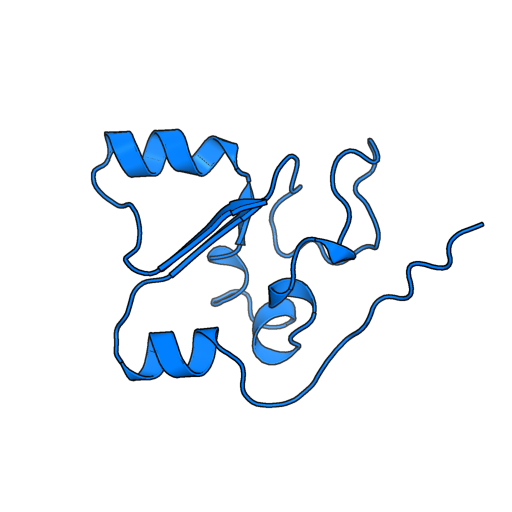Protein AF-A0A9N8VKI7-F1 (afdb_monomer_lite)

InterPro domains:
  IPR007312 Phosphoesterase [PF04185] (10-91)
  IPR007312 Phosphoesterase [PTHR31956] (11-91)

Structure (mmCIF, N/CA/C/O backbone):
data_AF-A0A9N8VKI7-F1
#
_entry.id   AF-A0A9N8VKI7-F1
#
loop_
_atom_site.group_PDB
_atom_site.id
_atom_site.type_symbol
_atom_site.label_atom_id
_atom_site.label_alt_id
_atom_site.label_comp_id
_atom_site.label_asym_id
_atom_site.label_entity_id
_atom_site.label_seq_id
_atom_site.pdbx_PDB_ins_code
_atom_site.Cartn_x
_atom_site.Cartn_y
_atom_site.Cartn_z
_atom_site.occupancy
_atom_site.B_iso_or_equiv
_atom_site.auth_seq_id
_atom_site.auth_comp_id
_atom_site.auth_asym_id
_atom_site.auth_atom_id
_atom_site.pdbx_PDB_model_num
ATOM 1 N N . MET A 1 1 ? 27.461 -5.090 -3.735 1.00 39.50 1 MET A N 1
ATOM 2 C CA . MET A 1 1 ? 26.377 -4.312 -4.379 1.00 39.50 1 MET A CA 1
ATOM 3 C C . MET A 1 1 ? 25.187 -5.247 -4.569 1.00 39.50 1 MET A C 1
ATOM 5 O O . MET A 1 1 ? 25.248 -6.108 -5.436 1.00 39.50 1 MET A O 1
ATOM 9 N N . ILE A 1 2 ? 24.165 -5.184 -3.711 1.00 46.56 2 ILE A N 1
ATOM 10 C CA . ILE A 1 2 ? 22.985 -6.055 -3.849 1.00 46.56 2 ILE A CA 1
ATOM 11 C C . ILE A 1 2 ? 22.167 -5.522 -5.029 1.00 46.56 2 ILE A C 1
ATOM 13 O O . ILE A 1 2 ? 21.642 -4.412 -4.966 1.00 46.56 2 ILE A O 1
ATOM 17 N N . ARG A 1 3 ? 22.093 -6.286 -6.122 1.00 48.69 3 ARG A N 1
ATOM 18 C CA . ARG A 1 3 ? 21.215 -5.977 -7.254 1.00 48.69 3 ARG A CA 1
ATOM 19 C C . ARG A 1 3 ? 19.770 -6.206 -6.809 1.00 48.69 3 ARG A C 1
ATOM 21 O O . ARG A 1 3 ? 19.279 -7.324 -6.867 1.00 48.69 3 ARG A O 1
ATOM 28 N N . SER A 1 4 ? 19.096 -5.162 -6.334 1.00 57.69 4 SER A N 1
ATOM 29 C CA . SER A 1 4 ? 17.638 -5.177 -6.196 1.00 57.69 4 SER A CA 1
ATOM 30 C C . SER A 1 4 ? 17.042 -4.955 -7.585 1.00 57.69 4 SER A C 1
ATOM 32 O O . SER A 1 4 ? 16.764 -3.817 -7.965 1.00 57.69 4 SER A O 1
ATOM 34 N N . SER A 1 5 ? 16.922 -6.018 -8.382 1.00 63.16 5 SER A N 1
ATOM 35 C CA . SER A 1 5 ? 16.176 -5.950 -9.639 1.00 63.16 5 SER A CA 1
ATOM 36 C C . SER A 1 5 ? 14.703 -5.706 -9.323 1.00 63.16 5 SER A C 1
ATOM 38 O O . SER A 1 5 ? 14.141 -6.349 -8.436 1.00 63.16 5 SER A O 1
ATOM 40 N N . LYS A 1 6 ? 14.073 -4.766 -10.031 1.00 80.25 6 LYS A N 1
ATOM 41 C CA . LYS A 1 6 ? 12.614 -4.668 -10.040 1.00 80.25 6 LYS A CA 1
ATOM 42 C C . LYS A 1 6 ? 12.086 -5.978 -10.621 1.00 80.25 6 LYS A C 1
ATOM 44 O O . LYS A 1 6 ? 12.441 -6.323 -11.744 1.00 80.25 6 LYS A O 1
ATOM 49 N N . SER A 1 7 ? 11.305 -6.706 -9.835 1.00 88.75 7 SER A N 1
ATOM 50 C CA . SER A 1 7 ? 10.610 -7.902 -10.301 1.00 88.75 7 SER A CA 1
ATOM 51 C C . SER A 1 7 ? 9.163 -7.519 -10.534 1.00 88.75 7 SER A C 1
ATOM 53 O O . SER A 1 7 ? 8.467 -7.152 -9.587 1.00 88.75 7 SER A O 1
ATOM 55 N N . ASP A 1 8 ? 8.754 -7.538 -11.792 1.00 93.81 8 ASP A N 1
ATOM 56 C CA . ASP A 1 8 ? 7.388 -7.292 -12.232 1.00 93.81 8 ASP A CA 1
ATOM 57 C C . ASP A 1 8 ? 6.787 -8.637 -12.645 1.00 93.81 8 ASP A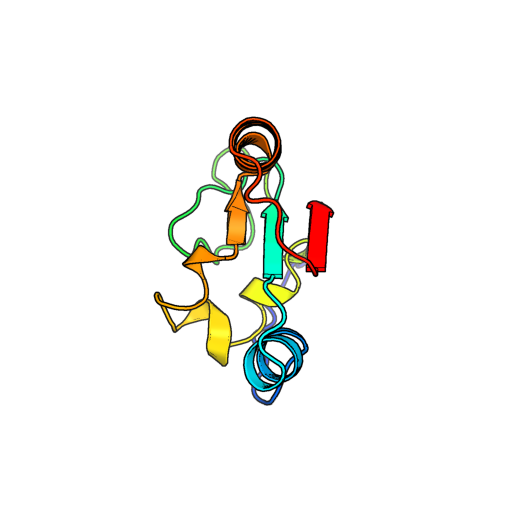 C 1
ATOM 59 O O . ASP A 1 8 ? 7.402 -9.390 -13.402 1.00 93.81 8 ASP A O 1
ATOM 63 N N . VAL A 1 9 ? 5.628 -8.965 -12.084 1.00 93.88 9 VAL A N 1
ATOM 64 C CA . VAL A 1 9 ? 4.986 -10.275 -12.204 1.00 93.88 9 VAL A CA 1
ATOM 65 C C . VAL A 1 9 ? 3.585 -10.094 -12.776 1.00 93.88 9 VAL A C 1
ATOM 67 O O . VAL A 1 9 ? 2.834 -9.208 -12.359 1.00 93.88 9 VAL A O 1
ATOM 70 N N . GLU A 1 10 ? 3.251 -10.949 -13.737 1.00 94.25 10 GLU A N 1
ATOM 71 C CA . GLU A 1 10 ? 1.928 -11.049 -14.351 1.00 94.25 10 GLU A CA 1
ATOM 72 C C . GLU A 1 10 ? 1.089 -12.146 -13.688 1.00 94.25 10 GLU A C 1
ATOM 74 O O . GLU A 1 10 ? 1.626 -13.106 -13.133 1.00 94.25 10 GLU A O 1
ATOM 79 N N . GLY A 1 11 ? -0.233 -12.037 -13.819 1.00 92.19 11 GLY A N 1
ATOM 80 C CA . GLY A 1 11 ? -1.188 -13.041 -13.351 1.00 92.19 11 GLY A CA 1
ATOM 81 C C . GLY A 1 11 ? -1.923 -12.662 -12.067 1.00 92.19 11 GLY A C 1
ATOM 82 O O . GLY A 1 11 ? -1.763 -11.563 -11.534 1.00 92.19 11 GLY A O 1
ATOM 83 N N . ALA A 1 12 ? -2.770 -13.589 -11.614 1.00 93.81 12 ALA A N 1
ATOM 84 C CA . ALA A 1 12 ? -3.588 -13.412 -10.423 1.00 93.81 12 ALA A CA 1
ATOM 85 C C . ALA A 1 12 ? -2.735 -13.359 -9.149 1.00 93.81 12 ALA A C 1
ATOM 87 O O . ALA A 1 12 ? -1.684 -13.994 -9.033 1.00 93.81 12 ALA A O 1
ATOM 88 N N . SER A 1 13 ? -3.232 -12.612 -8.178 1.00 95.19 13 SER A N 1
ATOM 89 C CA . SER A 1 13 ? -2.562 -12.270 -6.938 1.00 95.19 13 SER A CA 1
ATOM 90 C C . SER A 1 13 ? -3.511 -12.342 -5.746 1.00 95.19 13 SER A C 1
ATOM 92 O O . SER A 1 13 ? -4.725 -12.462 -5.898 1.00 95.19 13 SER A O 1
ATOM 94 N N . LEU A 1 14 ? -2.961 -12.250 -4.531 1.00 96.56 14 LEU A N 1
ATOM 95 C CA . LEU A 1 14 ? -3.774 -12.256 -3.316 1.00 96.56 14 LEU A CA 1
ATOM 96 C C . LEU A 1 14 ? -4.856 -11.151 -3.325 1.00 96.56 14 LEU A C 1
ATOM 98 O O . LEU A 1 14 ? -6.003 -11.491 -3.041 1.00 96.56 14 LEU A O 1
ATOM 102 N N . PRO A 1 15 ? -4.571 -9.885 -3.697 1.00 97.44 15 PRO A N 1
ATOM 103 C CA . PRO A 1 15 ? -5.608 -8.858 -3.812 1.00 97.44 15 PRO A CA 1
ATOM 104 C C . PRO A 1 15 ? -6.769 -9.198 -4.743 1.00 97.44 15 PRO A C 1
ATOM 106 O O . PRO A 1 15 ? -7.894 -8.829 -4.430 1.00 97.44 15 PRO A O 1
ATOM 109 N N . ASP A 1 16 ? -6.540 -9.947 -5.827 1.00 97.62 16 ASP A N 1
ATOM 110 C CA . ASP A 1 16 ? -7.631 -10.381 -6.712 1.00 97.62 16 ASP A CA 1
ATOM 111 C C . ASP A 1 16 ? -8.611 -11.299 -5.967 1.00 97.62 16 ASP A C 1
ATOM 113 O O . ASP A 1 16 ? -9.823 -11.126 -6.054 1.00 97.62 16 ASP A O 1
ATOM 117 N N . LEU A 1 17 ? -8.087 -12.233 -5.165 1.00 98.12 17 LEU A N 1
ATOM 118 C CA . LEU A 1 17 ? -8.902 -13.151 -4.364 1.00 98.12 17 LEU A CA 1
ATOM 119 C C . LEU A 1 17 ? -9.648 -12.429 -3.232 1.00 98.12 17 LEU A C 1
ATOM 121 O O . LEU A 1 17 ? -10.780 -12.788 -2.912 1.00 98.12 17 LEU A O 1
ATOM 125 N N . LEU A 1 18 ? -9.019 -11.422 -2.616 1.00 98.50 18 LEU A N 1
ATOM 126 C CA . LEU A 1 18 ? -9.646 -10.611 -1.569 1.00 98.50 18 LEU A CA 1
ATOM 127 C C . LEU A 1 18 ? -10.798 -9.779 -2.145 1.00 98.50 18 LEU A C 1
ATOM 129 O O . LEU A 1 18 ? -11.908 -9.817 -1.614 1.00 98.50 18 LEU A O 1
ATOM 133 N N . GLU A 1 19 ? -10.556 -9.096 -3.264 1.00 97.94 19 GLU A N 1
ATOM 134 C CA . GLU A 1 19 ? -11.550 -8.277 -3.964 1.00 97.94 19 GLU A CA 1
ATOM 135 C C . GLU A 1 19 ? -12.730 -9.123 -4.468 1.00 97.94 19 GLU A C 1
ATOM 137 O O . GLU A 1 19 ? -13.880 -8.728 -4.276 1.00 97.94 19 GLU A O 1
ATOM 142 N N . GLU A 1 20 ? -12.480 -10.323 -5.008 1.00 98.19 20 GLU A N 1
ATOM 143 C CA . GLU A 1 20 ? -13.534 -11.262 -5.433 1.00 98.19 20 GLU A CA 1
ATOM 144 C C . GLU A 1 20 ? -14.480 -11.645 -4.280 1.00 98.19 20 GLU A C 1
ATOM 146 O O . GLU A 1 20 ? -15.676 -11.856 -4.485 1.00 98.19 20 GLU A O 1
ATOM 151 N N . LYS A 1 21 ? -13.961 -11.730 -3.050 1.00 98.44 21 LYS A N 1
ATOM 152 C CA . LYS A 1 21 ? -14.746 -12.067 -1.850 1.00 98.44 21 LYS A CA 1
ATOM 153 C C . LYS A 1 21 ? -15.267 -10.847 -1.094 1.00 98.44 21 LYS A C 1
ATOM 155 O O . LYS A 1 21 ? -15.871 -11.016 -0.037 1.00 98.44 21 LYS A O 1
ATOM 160 N N . GLY A 1 22 ? -15.045 -9.637 -1.609 1.00 98.25 22 GLY A N 1
ATOM 161 C CA . GLY A 1 22 ? -15.412 -8.401 -0.921 1.00 98.25 22 GLY A CA 1
ATOM 162 C C . GLY A 1 22 ? -14.652 -8.186 0.392 1.00 98.25 22 GLY A C 1
ATOM 163 O O . GLY A 1 22 ? -15.153 -7.495 1.275 1.00 98.25 22 GLY A O 1
ATOM 164 N N . ILE A 1 23 ? -13.467 -8.786 0.541 1.00 98.75 23 ILE A N 1
ATOM 165 C CA . ILE A 1 23 ? -12.600 -8.603 1.706 1.00 98.75 23 ILE A CA 1
ATOM 166 C C . ILE A 1 23 ? -11.773 -7.338 1.479 1.00 98.75 23 ILE A C 1
ATOM 168 O O . ILE A 1 23 ? -10.950 -7.273 0.563 1.00 98.75 23 ILE A O 1
ATOM 172 N N . SER A 1 24 ? -11.983 -6.326 2.320 1.00 98.62 24 SER A N 1
ATOM 173 C CA . SER A 1 24 ? -11.204 -5.089 2.236 1.00 98.62 24 SER A CA 1
ATOM 174 C C . SER A 1 24 ? -9.736 -5.343 2.583 1.00 98.62 24 SER A C 1
ATOM 176 O O . SER A 1 24 ? -9.419 -6.120 3.489 1.00 98.62 24 SER A O 1
ATOM 178 N N . TRP A 1 25 ? -8.826 -4.676 1.872 1.00 98.75 25 TRP A N 1
ATOM 179 C CA . TRP A 1 25 ? -7.389 -4.844 2.063 1.00 98.75 25 TRP A CA 1
ATOM 180 C C . TRP A 1 25 ? -6.639 -3.515 1.971 1.00 98.75 25 TRP A C 1
ATOM 182 O O . TRP A 1 25 ? -7.063 -2.592 1.273 1.00 98.75 25 TRP A O 1
ATOM 192 N N . LYS A 1 26 ? -5.522 -3.411 2.694 1.00 98.69 26 LYS A N 1
ATOM 193 C CA . LYS A 1 26 ? -4.562 -2.307 2.554 1.00 98.69 26 LYS A CA 1
ATOM 194 C C . LYS A 1 26 ? -3.159 -2.783 2.927 1.00 98.69 26 LYS A C 1
ATOM 196 O O . LYS A 1 26 ? -2.989 -3.607 3.829 1.00 98.69 26 LYS A O 1
ATOM 201 N N . ALA A 1 27 ? -2.162 -2.255 2.229 1.00 98.56 27 ALA A N 1
ATOM 202 C CA . ALA A 1 27 ? -0.753 -2.415 2.549 1.00 98.56 27 ALA A CA 1
ATOM 203 C C . ALA A 1 27 ? -0.205 -1.103 3.118 1.00 98.56 27 ALA A C 1
ATOM 205 O O . ALA A 1 27 ? -0.239 -0.070 2.452 1.00 98.56 27 ALA A O 1
ATOM 206 N N . TYR A 1 28 ? 0.307 -1.154 4.340 1.00 98.69 28 TYR A N 1
ATOM 207 C CA . TYR A 1 28 ? 0.922 -0.0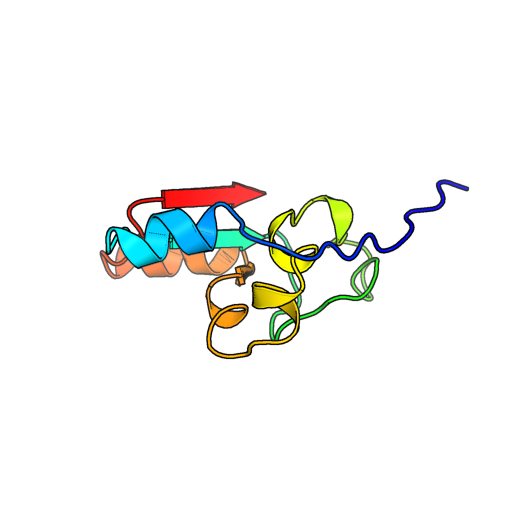41 5.050 1.00 98.69 28 TYR A CA 1
ATOM 208 C C . TYR A 1 28 ? 2.433 -0.199 4.965 1.00 98.69 28 TYR A C 1
ATOM 210 O O . TYR A 1 28 ? 2.978 -1.163 5.491 1.00 98.69 28 TYR A O 1
ATOM 218 N N . MET A 1 29 ? 3.084 0.726 4.268 1.00 98.56 29 MET A N 1
ATOM 219 C CA . MET A 1 29 ? 4.499 0.631 3.935 1.00 98.56 29 MET A CA 1
ATOM 220 C C . MET A 1 29 ? 5.268 1.806 4.553 1.00 98.56 29 MET A C 1
ATOM 222 O O . MET A 1 29 ? 4.985 2.975 4.253 1.00 98.56 29 MET A O 1
ATOM 226 N N . GLU A 1 30 ? 6.242 1.522 5.412 1.00 97.94 30 GLU A N 1
ATOM 227 C CA . GLU A 1 30 ? 7.087 2.526 6.056 1.00 97.94 30 GLU A CA 1
ATOM 228 C C . GLU A 1 30 ? 7.815 3.378 5.012 1.00 97.94 30 GLU A C 1
ATOM 230 O O . GLU A 1 30 ? 8.391 2.881 4.041 1.00 97.94 30 GLU A O 1
ATOM 235 N N . ASN A 1 31 ? 7.753 4.700 5.201 1.00 97.75 31 ASN A N 1
ATOM 236 C CA . ASN A 1 31 ? 8.370 5.702 4.324 1.00 97.75 31 ASN A CA 1
ATOM 237 C C . ASN A 1 31 ? 7.955 5.616 2.844 1.00 97.75 31 ASN A C 1
ATOM 239 O O . ASN A 1 31 ? 8.616 6.195 1.981 1.00 97.75 31 ASN A O 1
ATOM 243 N N . TYR A 1 32 ? 6.856 4.925 2.521 1.00 98.12 32 TYR A N 1
ATOM 244 C CA . TYR A 1 32 ? 6.382 4.841 1.146 1.00 98.12 32 TYR A CA 1
ATOM 245 C C . TYR A 1 32 ? 6.021 6.233 0.611 1.00 98.12 32 TYR A C 1
ATOM 247 O O . TYR A 1 32 ? 5.206 6.920 1.241 1.00 98.12 32 TYR A O 1
ATOM 255 N N . PRO A 1 33 ? 6.580 6.649 -0.546 1.00 96.88 33 PRO A N 1
ATOM 256 C CA . PRO A 1 33 ? 6.323 7.9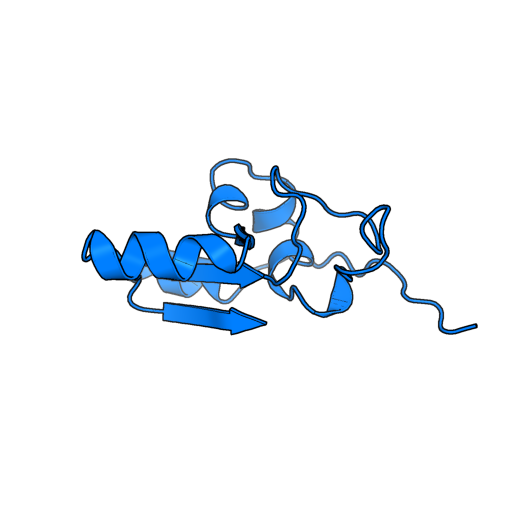75 -1.114 1.00 96.88 33 PRO A CA 1
ATOM 257 C C . PRO A 1 33 ? 4.882 8.192 -1.598 1.00 96.88 33 PRO A C 1
ATOM 259 O O . PRO A 1 33 ? 4.493 9.324 -1.870 1.00 96.88 33 PRO A O 1
ATOM 262 N N . GLY A 1 34 ? 4.087 7.124 -1.718 1.00 96.31 34 GLY A N 1
ATOM 263 C CA . GLY A 1 34 ? 2.724 7.190 -2.237 1.00 96.31 34 GLY A CA 1
ATOM 264 C C . GLY A 1 34 ? 2.655 7.181 -3.765 1.00 96.31 34 GLY A C 1
ATOM 265 O O . GLY A 1 34 ? 3.642 6.936 -4.455 1.00 96.31 34 GLY A O 1
ATOM 266 N N . ASN A 1 35 ? 1.449 7.423 -4.286 1.00 95.19 35 ASN A N 1
ATOM 267 C CA . ASN A 1 35 ? 1.164 7.615 -5.713 1.00 95.19 35 ASN A CA 1
ATOM 268 C C . ASN A 1 35 ? 1.749 6.535 -6.653 1.00 95.19 35 ASN A C 1
ATOM 270 O O . ASN A 1 35 ? 2.301 6.847 -7.706 1.00 95.19 35 ASN A O 1
ATOM 274 N N . GLY A 1 36 ? 1.666 5.262 -6.256 1.00 95.00 36 GLY A N 1
ATOM 275 C CA . GLY A 1 36 ? 2.133 4.144 -7.084 1.00 95.00 36 GLY A CA 1
ATOM 276 C C . GLY A 1 36 ? 3.656 4.059 -7.243 1.00 95.00 36 GLY A C 1
ATOM 277 O O . GLY A 1 36 ? 4.129 3.458 -8.206 1.00 95.00 36 GLY A O 1
ATOM 278 N N . PHE A 1 37 ? 4.436 4.656 -6.333 1.00 96.12 37 PHE A N 1
ATOM 279 C CA . PHE A 1 37 ? 5.896 4.652 -6.394 1.00 96.12 37 PHE A CA 1
ATOM 280 C C . PHE A 1 37 ? 6.473 3.238 -6.597 1.00 96.12 37 PHE A C 1
ATOM 282 O O . PHE A 1 37 ? 6.378 2.363 -5.734 1.00 96.12 37 PHE A O 1
ATOM 289 N N . SER A 1 38 ? 7.123 3.029 -7.744 1.00 94.56 3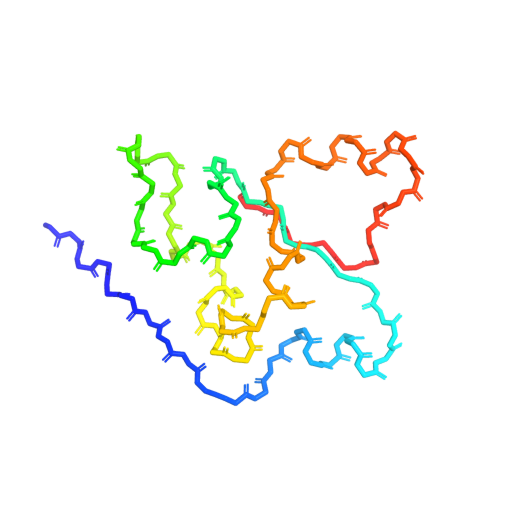8 SER A N 1
ATOM 290 C CA . SER A 1 38 ? 7.612 1.715 -8.184 1.00 94.56 38 SER A CA 1
ATOM 291 C C . SER A 1 38 ? 9.112 1.670 -8.489 1.00 94.56 38 SER A C 1
ATOM 293 O O . SER A 1 38 ? 9.599 0.712 -9.100 1.00 94.56 38 SER A O 1
ATOM 295 N N . ASP A 1 39 ? 9.861 2.703 -8.105 1.00 94.56 39 ASP A N 1
ATOM 296 C CA . ASP A 1 39 ? 11.322 2.680 -8.162 1.00 94.56 39 ASP A CA 1
ATOM 297 C C . ASP A 1 39 ? 11.919 1.851 -7.029 1.00 94.56 39 ASP A C 1
ATOM 299 O O . ASP A 1 39 ? 11.259 1.565 -6.035 1.00 94.56 39 ASP A O 1
ATOM 303 N N . SER A 1 40 ? 13.168 1.408 -7.193 1.00 94.62 40 SER A N 1
ATOM 304 C CA . SER A 1 40 ? 13.788 0.434 -6.286 1.00 94.62 40 SER A CA 1
ATOM 305 C C . SER A 1 40 ? 13.873 0.921 -4.836 1.00 94.62 40 SER A C 1
ATOM 307 O O . SER A 1 40 ? 13.757 0.102 -3.925 1.00 94.62 40 SER A O 1
ATOM 309 N N . HIS A 1 41 ? 14.055 2.224 -4.620 1.00 95.44 41 HIS A N 1
ATOM 310 C CA . HIS A 1 41 ? 14.027 2.861 -3.306 1.00 95.44 41 HIS A CA 1
ATOM 311 C C . HIS A 1 41 ? 13.631 4.336 -3.426 1.00 95.44 41 HIS A C 1
ATOM 313 O O . HIS A 1 41 ? 13.858 4.944 -4.471 1.00 95.44 41 HIS A O 1
ATOM 319 N N . SER A 1 42 ? 13.093 4.919 -2.355 1.00 96.19 42 SER A N 1
ATOM 320 C CA . SER A 1 42 ? 12.826 6.362 -2.247 1.00 96.19 42 SER A CA 1
ATOM 321 C C . SER A 1 42 ? 14.116 7.198 -2.300 1.00 96.19 42 SER A C 1
ATOM 323 O O . SER A 1 42 ? 15.226 6.671 -2.176 1.00 96.19 42 SER A O 1
ATOM 325 N N . PHE A 1 43 ? 13.984 8.517 -2.475 1.00 95.25 43 PHE A N 1
ATOM 326 C CA . PHE A 1 43 ? 15.120 9.451 -2.508 1.00 95.25 43 PHE A CA 1
ATOM 327 C C . PHE A 1 43 ? 15.981 9.388 -1.232 1.00 95.25 43 PHE A C 1
ATOM 329 O O . PHE A 1 43 ? 17.206 9.320 -1.313 1.00 95.25 43 PHE A O 1
ATOM 336 N N . ASP A 1 44 ? 15.337 9.331 -0.065 1.00 96.25 44 ASP A N 1
ATOM 337 C CA . ASP A 1 44 ? 15.975 9.189 1.252 1.00 96.25 44 ASP A CA 1
ATOM 338 C C . ASP A 1 44 ? 16.455 7.757 1.561 1.00 96.25 44 ASP A C 1
ATOM 340 O O . ASP A 1 44 ? 17.131 7.535 2.564 1.00 96.25 44 ASP A O 1
ATOM 344 N N . LYS A 1 45 ? 16.146 6.790 0.682 1.00 95.62 45 LYS A N 1
ATOM 345 C CA . LYS A 1 45 ? 16.437 5.352 0.820 1.00 95.62 45 LYS A CA 1
ATOM 346 C C . LYS A 1 45 ? 15.762 4.677 2.019 1.00 95.62 45 LYS A C 1
ATOM 348 O O . LYS A 1 45 ? 16.154 3.565 2.374 1.00 95.62 45 LYS A O 1
ATOM 353 N N . LEU A 1 46 ? 14.754 5.311 2.617 1.00 96.56 46 LEU A N 1
ATOM 354 C CA . LEU A 1 46 ? 14.013 4.765 3.754 1.00 96.56 46 LEU A CA 1
ATOM 355 C C . LEU A 1 46 ? 12.894 3.799 3.337 1.00 96.56 46 LEU A C 1
ATOM 357 O O . LEU A 1 46 ? 12.470 2.980 4.145 1.00 96.56 46 LEU A O 1
ATOM 361 N N . TYR A 1 47 ? 12.455 3.845 2.077 1.00 97.12 47 TYR A N 1
ATOM 362 C CA . TYR A 1 47 ? 11.581 2.845 1.465 1.00 97.12 47 TYR A CA 1
ATOM 363 C C . TYR A 1 47 ? 12.346 2.033 0.421 1.00 97.12 47 TYR A C 1
ATOM 365 O O . TYR A 1 47 ? 13.087 2.595 -0.390 1.00 97.12 47 TYR A O 1
ATOM 373 N N . VAL A 1 48 ? 12.118 0.716 0.383 1.00 95.50 48 VAL A N 1
ATOM 374 C CA . VAL A 1 48 ? 12.674 -0.188 -0.634 1.00 95.50 48 VAL A CA 1
ATOM 375 C C . VAL A 1 48 ? 11.557 -1.037 -1.235 1.00 95.50 48 VAL A C 1
ATOM 377 O O . VAL A 1 48 ? 10.878 -1.782 -0.530 1.00 95.50 48 VAL A O 1
ATOM 380 N N . ARG A 1 49 ? 11.424 -1.000 -2.567 1.00 95.00 49 ARG A N 1
ATOM 381 C CA . ARG A 1 49 ? 10.356 -1.677 -3.330 1.00 95.00 49 ARG A CA 1
ATOM 382 C C . ARG A 1 49 ? 10.190 -3.150 -2.980 1.00 95.00 49 ARG A C 1
ATOM 384 O O . ARG A 1 49 ? 9.078 -3.654 -2.975 1.00 95.00 49 ARG A O 1
ATOM 391 N N . LYS A 1 50 ? 11.293 -3.854 -2.711 1.00 93.56 50 LYS A N 1
ATOM 392 C CA . LYS A 1 50 ? 11.293 -5.303 -2.459 1.00 93.56 50 LYS A CA 1
ATOM 393 C C . LYS A 1 50 ? 10.526 -5.719 -1.192 1.00 93.56 50 LYS A C 1
ATOM 395 O O . LYS A 1 50 ? 10.241 -6.899 -1.053 1.00 93.56 50 LYS A O 1
ATOM 400 N N . HIS A 1 51 ? 10.229 -4.789 -0.278 1.00 94.62 51 HIS A N 1
ATOM 401 C CA . HIS A 1 51 ? 9.404 -5.063 0.908 1.00 94.62 51 HIS A CA 1
ATOM 402 C C . HIS A 1 51 ? 7.904 -4.947 0.615 1.00 94.62 51 HIS A C 1
ATOM 404 O O . HIS A 1 51 ? 7.086 -5.433 1.383 1.00 94.62 51 HIS A O 1
ATOM 410 N N . ASN A 1 52 ? 7.541 -4.342 -0.518 1.00 95.94 52 ASN A N 1
ATOM 411 C CA . ASN A 1 52 ? 6.172 -4.233 -0.989 1.00 95.94 52 ASN A CA 1
ATOM 412 C C . ASN A 1 52 ? 5.894 -5.343 -2.020 1.00 95.94 52 ASN A C 1
ATOM 414 O O . ASN A 1 52 ? 6.234 -5.186 -3.198 1.00 95.94 52 ASN A O 1
ATOM 418 N N . PRO A 1 53 ? 5.295 -6.482 -1.633 1.00 94.75 53 PRO A N 1
ATOM 419 C CA . PRO A 1 53 ? 4.990 -7.538 -2.594 1.00 94.75 53 PRO A CA 1
ATOM 420 C C . PRO A 1 53 ? 3.967 -7.077 -3.648 1.00 94.75 53 PRO A C 1
ATOM 422 O O . PRO A 1 53 ? 4.060 -7.479 -4.805 1.00 94.75 53 PRO A O 1
ATOM 425 N N . PHE A 1 54 ? 3.041 -6.181 -3.291 1.00 96.75 54 PHE A N 1
ATOM 426 C CA . PHE A 1 54 ? 1.930 -5.764 -4.153 1.00 96.75 54 PHE A CA 1
ATOM 427 C C . PHE A 1 54 ? 2.363 -4.869 -5.313 1.00 96.75 54 PHE A C 1
ATOM 429 O O . PHE A 1 54 ? 1.863 -5.018 -6.424 1.00 96.75 54 PHE A O 1
ATOM 436 N N . ILE A 1 55 ? 3.354 -3.993 -5.115 1.00 96.19 55 ILE A N 1
ATOM 437 C CA . ILE A 1 55 ? 3.893 -3.173 -6.215 1.00 96.19 55 ILE A CA 1
ATOM 438 C C . ILE A 1 55 ? 4.654 -4.012 -7.257 1.00 96.19 55 ILE A C 1
ATOM 440 O O . ILE A 1 55 ? 4.990 -3.510 -8.326 1.00 96.19 55 ILE A O 1
ATOM 444 N N . SER A 1 56 ? 4.943 -5.283 -6.962 1.00 94.81 56 SER A N 1
ATOM 445 C CA . SER A 1 56 ? 5.524 -6.219 -7.932 1.00 94.81 56 SER A CA 1
ATOM 446 C C . SER A 1 56 ? 4.486 -6.850 -8.858 1.00 94.81 56 SER A C 1
ATOM 448 O O . SER A 1 56 ? 4.867 -7.442 -9.861 1.00 94.81 56 SER A O 1
ATOM 450 N N . MET A 1 57 ? 3.193 -6.721 -8.557 1.00 96.12 57 MET A N 1
ATOM 451 C CA . MET A 1 57 ? 2.106 -7.286 -9.355 1.00 96.12 57 MET A CA 1
ATOM 452 C C . MET A 1 57 ? 1.648 -6.252 -10.384 1.00 96.12 57 MET A C 1
ATOM 454 O O . MET A 1 57 ? 1.189 -5.169 -10.011 1.00 96.12 57 MET A O 1
ATOM 458 N N . ASN A 1 58 ? 1.739 -6.564 -11.678 1.00 95.06 58 ASN A N 1
ATOM 459 C CA . ASN A 1 58 ? 1.420 -5.598 -12.739 1.00 95.06 58 ASN A CA 1
ATOM 460 C C . ASN A 1 58 ? -0.040 -5.141 -12.676 1.00 95.06 58 ASN A C 1
ATOM 462 O O . ASN A 1 58 ? -0.303 -3.943 -12.738 1.00 95.06 58 ASN A O 1
ATOM 466 N N . GLN A 1 59 ? -0.955 -6.073 -12.395 1.00 95.44 59 GLN A N 1
ATOM 467 C CA . GLN A 1 59 ? -2.385 -5.810 -12.197 1.00 95.44 59 GLN A CA 1
ATOM 468 C C . GLN A 1 59 ? -2.684 -4.782 -11.086 1.00 95.44 59 GLN A C 1
ATOM 470 O O . GLN A 1 59 ? -3.772 -4.208 -11.071 1.00 95.44 59 GLN A O 1
ATOM 475 N N . ILE A 1 60 ? -1.738 -4.534 -10.169 1.00 97.00 60 ILE A N 1
ATOM 476 C CA . ILE A 1 60 ? -1.829 -3.503 -9.125 1.00 97.00 60 ILE A CA 1
ATOM 477 C C . ILE A 1 60 ? -1.012 -2.272 -9.520 1.00 97.00 60 ILE A C 1
ATOM 479 O O . ILE A 1 60 ? -1.543 -1.166 -9.568 1.00 97.00 60 ILE A O 1
ATOM 483 N N . ARG A 1 61 ? 0.279 -2.448 -9.833 1.00 95.38 61 ARG A N 1
ATOM 484 C CA . ARG A 1 61 ? 1.224 -1.350 -10.097 1.00 95.38 61 ARG A CA 1
ATOM 485 C C . ARG A 1 61 ? 0.777 -0.433 -11.235 1.00 95.38 61 ARG A C 1
ATOM 487 O O . ARG A 1 61 ? 1.026 0.766 -11.167 1.00 95.38 61 ARG A O 1
ATOM 494 N N . THR A 1 62 ? 0.137 -0.970 -12.273 1.00 95.50 62 THR A N 1
ATOM 495 C CA . THR A 1 62 ? -0.320 -0.179 -13.429 1.00 95.50 62 THR A CA 1
ATOM 496 C C . THR A 1 62 ? -1.787 0.240 -13.336 1.00 95.50 62 THR A C 1
ATOM 498 O O . THR A 1 62 ? -2.309 0.811 -14.290 1.00 95.50 62 THR A O 1
ATOM 501 N N . ASN A 1 63 ? -2.464 -0.035 -12.217 1.00 96.69 63 ASN A N 1
ATOM 502 C CA . ASN A 1 63 ? -3.871 0.287 -12.013 1.00 96.69 63 ASN A CA 1
ATOM 503 C C . ASN A 1 63 ? -4.028 1.230 -10.814 1.00 96.69 63 ASN A C 1
ATOM 505 O O . ASN A 1 63 ? -3.909 0.820 -9.658 1.00 96.69 63 ASN A O 1
ATOM 509 N N . SER A 1 64 ? -4.331 2.499 -11.088 1.00 97.00 64 SER A N 1
ATOM 510 C CA . SER A 1 64 ? -4.489 3.520 -10.048 1.00 97.00 64 SER A CA 1
ATOM 511 C C . SER A 1 64 ? -5.635 3.252 -9.093 1.00 97.00 64 SER A C 1
ATOM 513 O O . SER A 1 64 ? -5.515 3.580 -7.919 1.00 97.00 64 SER A O 1
ATOM 515 N N . SER A 1 65 ? -6.693 2.571 -9.527 1.00 97.31 65 SER A N 1
ATOM 516 C CA . SER A 1 65 ? -7.766 2.139 -8.631 1.00 97.31 65 SER A CA 1
ATOM 517 C C . SER A 1 65 ? -7.322 1.059 -7.641 1.00 97.31 65 SER A C 1
ATOM 519 O O . SER A 1 65 ? -8.046 0.801 -6.687 1.00 97.31 65 SER A O 1
ATOM 521 N N . ARG A 1 66 ? -6.143 0.446 -7.830 1.00 97.56 66 ARG A N 1
ATOM 522 C CA . ARG A 1 66 ? -5.617 -0.612 -6.954 1.00 97.56 66 ARG A CA 1
ATOM 523 C C . ARG A 1 66 ? -4.370 -0.209 -6.185 1.00 97.56 66 ARG A C 1
ATOM 525 O O . ARG A 1 66 ? -4.298 -0.474 -4.989 1.00 97.56 66 ARG A O 1
ATOM 532 N N . TYR A 1 67 ? -3.400 0.477 -6.800 1.00 97.31 67 TYR A N 1
ATOM 533 C CA . TYR A 1 67 ? -2.210 0.898 -6.046 1.00 97.31 67 TYR A CA 1
ATOM 534 C C . TYR A 1 67 ? -2.529 1.921 -4.945 1.00 97.31 67 TYR A C 1
ATOM 536 O O . TYR A 1 67 ? -1.692 2.136 -4.073 1.00 97.31 67 TYR A O 1
ATOM 544 N N . ILE A 1 68 ? -3.716 2.543 -4.949 1.00 97.75 68 ILE A N 1
ATOM 545 C CA . ILE A 1 68 ? -4.185 3.409 -3.851 1.00 97.75 68 ILE A CA 1
ATOM 546 C C . ILE A 1 68 ? -4.361 2.660 -2.523 1.00 97.75 68 ILE A C 1
ATOM 548 O O . ILE A 1 68 ? -4.345 3.292 -1.470 1.00 97.75 68 ILE A O 1
ATOM 552 N N . TYR A 1 69 ? -4.490 1.328 -2.551 1.00 98.25 69 TYR A N 1
ATOM 553 C CA . TYR A 1 69 ? -4.516 0.488 -1.350 1.00 98.25 69 TYR A CA 1
ATOM 554 C C . TYR A 1 69 ? -3.115 0.209 -0.793 1.00 98.25 69 TYR A C 1
ATOM 556 O O . TYR A 1 69 ? -2.979 -0.398 0.265 1.00 98.25 69 TYR A O 1
ATOM 564 N N . ILE A 1 70 ? -2.063 0.673 -1.469 1.00 98.50 70 ILE A N 1
ATOM 565 C CA . ILE A 1 70 ? -0.705 0.729 -0.937 1.00 98.50 70 ILE A CA 1
ATOM 566 C C . ILE A 1 70 ? -0.490 2.151 -0.419 1.00 98.50 70 ILE A C 1
ATOM 568 O O . ILE A 1 70 ? -0.452 3.108 -1.194 1.00 98.50 70 ILE A O 1
ATOM 572 N N . VAL A 1 71 ? -0.335 2.296 0.892 1.00 98.50 71 VAL A N 1
ATOM 573 C CA . VAL A 1 71 ? -0.249 3.593 1.567 1.00 98.50 71 VAL A CA 1
ATOM 574 C C . VAL A 1 71 ? 1.011 3.701 2.414 1.00 98.50 71 VAL A C 1
ATOM 576 O O . VAL A 1 71 ? 1.694 2.715 2.692 1.00 98.50 71 VAL A O 1
ATOM 579 N N . ASN A 1 72 ? 1.324 4.923 2.839 1.00 98.31 72 ASN A N 1
ATOM 580 C CA . ASN A 1 72 ? 2.347 5.140 3.851 1.00 98.31 72 ASN A CA 1
ATOM 581 C C . ASN A 1 72 ? 1.885 4.564 5.200 1.00 98.31 72 ASN A C 1
ATOM 583 O O . ASN A 1 72 ? 0.716 4.696 5.563 1.00 98.31 72 ASN A O 1
ATOM 587 N N . ALA A 1 73 ? 2.795 3.961 5.965 1.00 98.25 73 ALA A N 1
ATOM 588 C CA . ALA A 1 73 ? 2.464 3.351 7.252 1.00 98.25 73 ALA A CA 1
ATOM 589 C C . ALA A 1 73 ? 1.799 4.310 8.259 1.00 98.25 73 ALA A C 1
ATOM 591 O O . ALA A 1 73 ? 0.935 3.888 9.028 1.00 98.25 73 ALA A O 1
ATOM 592 N N . ASN A 1 74 ? 2.092 5.614 8.188 1.00 97.56 74 ASN A N 1
ATOM 593 C CA . ASN A 1 74 ? 1.455 6.628 9.037 1.00 97.56 74 ASN A CA 1
ATOM 594 C C . ASN A 1 74 ? -0.072 6.717 8.842 1.00 97.56 74 ASN A C 1
ATOM 596 O O . ASN A 1 74 ? -0.776 7.214 9.723 1.00 97.56 74 ASN A O 1
ATOM 600 N N . THR A 1 75 ? -0.607 6.211 7.724 1.00 98.38 75 THR A N 1
ATOM 601 C CA . THR A 1 75 ? -2.052 6.125 7.474 1.00 98.38 75 THR A CA 1
ATOM 602 C C . THR A 1 75 ? -2.756 5.149 8.422 1.00 98.38 75 THR A C 1
ATOM 604 O O . THR A 1 75 ? -3.929 5.359 8.715 1.00 98.38 75 THR A O 1
ATOM 607 N N . LEU A 1 76 ? -2.065 4.137 8.969 1.00 98.50 76 LEU A N 1
ATOM 608 C CA . LEU A 1 76 ? -2.687 3.153 9.866 1.00 98.50 76 LEU A CA 1
ATOM 609 C C . LEU A 1 76 ? -3.313 3.816 11.096 1.00 98.50 76 LEU A C 1
ATOM 611 O O . LEU A 1 76 ? -4.429 3.475 11.475 1.00 98.50 76 LEU A O 1
ATOM 615 N N . LYS A 1 77 ? -2.622 4.795 11.694 1.00 98.31 77 LYS A N 1
ATOM 616 C CA . LYS A 1 77 ? -3.148 5.531 12.849 1.00 98.31 77 LYS A CA 1
ATOM 617 C C . LYS A 1 77 ? -4.487 6.196 12.519 1.00 98.31 77 LYS A C 1
ATOM 619 O O . LYS A 1 77 ? -5.431 6.064 13.289 1.00 98.31 77 LYS A O 1
ATOM 624 N N . LYS A 1 78 ? -4.570 6.851 11.357 1.00 98.50 78 LYS A N 1
ATOM 625 C CA . LYS A 1 78 ? -5.798 7.495 10.887 1.00 98.50 78 LYS A CA 1
ATOM 626 C C . LYS A 1 78 ? -6.919 6.477 10.674 1.00 98.50 78 LYS A C 1
ATOM 628 O O . LYS A 1 78 ? -8.030 6.706 11.127 1.00 98.50 78 LYS A O 1
ATOM 633 N N . ASP A 1 79 ? -6.627 5.341 10.044 1.00 98.62 79 ASP A N 1
ATOM 634 C CA . ASP A 1 79 ? -7.641 4.307 9.813 1.00 98.62 79 ASP A CA 1
ATOM 635 C C . ASP A 1 79 ? -8.155 3.684 11.125 1.00 98.62 79 ASP A C 1
ATOM 637 O O . ASP A 1 79 ? -9.328 3.328 11.213 1.00 98.62 79 ASP A O 1
ATOM 641 N N . ILE A 1 80 ? -7.304 3.566 12.154 1.00 98.62 80 ILE A N 1
ATOM 642 C CA . ILE A 1 80 ? -7.711 3.129 13.500 1.00 98.62 80 ILE A CA 1
ATOM 643 C C . ILE A 1 80 ? -8.642 4.162 14.141 1.00 98.62 80 ILE A C 1
ATOM 645 O O . ILE A 1 80 ? -9.701 3.791 14.643 1.00 98.62 80 ILE A O 1
ATOM 649 N N . GLU A 1 81 ? -8.261 5.441 14.116 1.00 98.69 81 GLU A N 1
ATOM 650 C CA . GLU A 1 81 ? -9.057 6.544 14.676 1.00 98.69 81 GLU A CA 1
ATOM 651 C C . GLU A 1 81 ? -10.416 6.685 13.973 1.00 98.69 81 GLU A C 1
ATOM 653 O O . GLU A 1 81 ? -11.431 6.903 14.632 1.00 98.69 81 GLU A O 1
ATOM 658 N N . ASP A 1 82 ? -10.443 6.490 12.653 1.00 98.56 82 ASP A N 1
ATOM 659 C CA . ASP A 1 82 ? -11.650 6.585 11.829 1.00 98.56 82 ASP A CA 1
ATOM 660 C C . ASP A 1 82 ? -12.495 5.289 11.854 1.00 98.56 82 ASP A C 1
ATOM 662 O O . ASP A 1 82 ? -13.593 5.261 11.300 1.00 98.56 82 ASP A O 1
ATOM 666 N N . GLY A 1 83 ? -12.008 4.196 12.460 1.00 98.25 83 GLY A N 1
ATOM 667 C CA . GLY A 1 83 ? -12.692 2.894 12.454 1.00 98.25 83 GLY A CA 1
ATOM 668 C C . GLY A 1 83 ? -12.780 2.243 11.065 1.00 98.25 83 GLY A C 1
ATOM 669 O O . GLY A 1 83 ? -13.731 1.519 10.778 1.00 98.25 83 GLY A O 1
ATOM 670 N N . THR A 1 84 ? -11.803 2.506 10.193 1.00 98.50 84 THR A N 1
ATOM 671 C CA . THR A 1 84 ? -11.771 2.095 8.773 1.00 98.50 84 THR A CA 1
ATOM 672 C C . THR A 1 84 ? -10.610 1.154 8.425 1.00 98.50 84 THR A C 1
ATOM 674 O O . THR A 1 84 ? -10.270 0.980 7.251 1.00 98.50 84 THR A O 1
ATOM 677 N N . VAL A 1 85 ? -9.997 0.518 9.429 1.00 98.50 85 VAL A N 1
ATOM 678 C CA . VAL A 1 85 ? -8.974 -0.521 9.219 1.00 98.50 85 VAL A CA 1
ATOM 679 C C . VAL A 1 85 ? -9.560 -1.654 8.358 1.00 98.50 85 VAL A C 1
ATOM 681 O O . VAL A 1 85 ? -10.654 -2.140 8.659 1.00 98.50 85 VAL A O 1
ATOM 684 N N . PRO A 1 86 ? -8.875 -2.084 7.282 1.00 98.50 86 PRO A N 1
ATOM 685 C CA . PRO A 1 86 ? -9.367 -3.147 6.413 1.00 98.50 86 PRO A CA 1
ATOM 686 C C . PRO A 1 86 ? -9.332 -4.513 7.109 1.00 98.50 86 PRO A C 1
ATOM 688 O O . PRO A 1 86 ? -8.626 -4.719 8.095 1.00 98.50 86 PRO A O 1
ATOM 691 N N . GLN A 1 87 ? -10.049 -5.483 6.546 1.00 98.69 87 GLN A N 1
ATOM 692 C CA . GLN A 1 87 ? -10.077 -6.855 7.056 1.00 98.69 87 GLN A CA 1
ATOM 693 C C . GLN A 1 87 ? -8.732 -7.573 6.884 1.00 98.69 87 GLN A C 1
ATOM 695 O O . GLN A 1 87 ? -8.318 -8.320 7.768 1.00 98.69 87 GLN A O 1
ATOM 700 N N . TYR A 1 88 ? -8.047 -7.351 5.758 1.00 98.62 88 TYR A N 1
ATOM 701 C CA . TYR A 1 88 ? -6.684 -7.822 5.533 1.00 98.62 88 TYR A CA 1
ATOM 702 C C . TYR A 1 88 ? -5.692 -6.660 5.601 1.00 98.62 88 TYR A C 1
ATOM 704 O O . TYR A 1 88 ? -5.800 -5.674 4.867 1.00 98.62 88 TYR A O 1
ATOM 712 N N . VAL A 1 89 ? -4.683 -6.816 6.454 1.00 98.38 89 VAL A N 1
ATOM 713 C CA . VAL A 1 89 ? -3.612 -5.843 6.655 1.00 98.38 89 VAL A CA 1
ATOM 714 C C . VAL A 1 89 ? -2.279 -6.499 6.326 1.00 98.38 89 VAL A C 1
ATOM 716 O O . VAL A 1 89 ? -1.925 -7.527 6.902 1.00 98.38 89 VAL A O 1
ATOM 719 N N . PHE A 1 90 ? -1.513 -5.862 5.445 1.00 98.50 90 PHE A N 1
ATOM 720 C CA . PHE A 1 90 ? -0.075 -6.087 5.341 1.00 98.50 90 PHE A CA 1
ATOM 721 C C . PHE A 1 90 ? 0.640 -4.846 5.869 1.00 98.50 90 PHE A C 1
ATOM 723 O O . PHE A 1 90 ? 0.352 -3.742 5.413 1.00 98.50 90 PHE A O 1
ATOM 730 N N . TYR A 1 91 ? 1.546 -5.012 6.825 1.00 97.94 91 TYR A N 1
ATOM 731 C CA . TYR A 1 91 ? 2.326 -3.917 7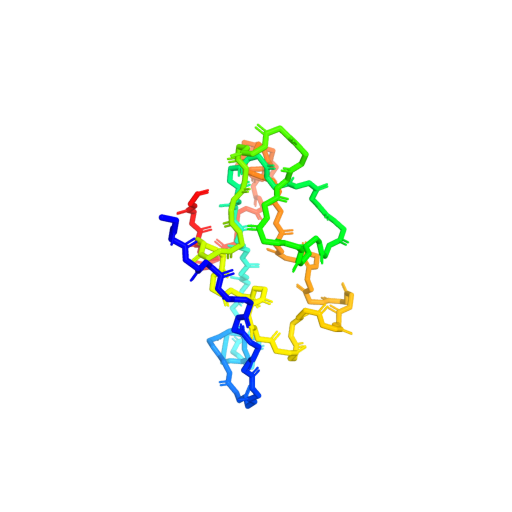.397 1.00 97.94 91 TYR A CA 1
ATOM 732 C C . TYR A 1 91 ? 3.810 -4.243 7.259 1.00 97.94 91 TYR A C 1
ATOM 734 O O . TYR A 1 91 ? 4.224 -5.349 7.619 1.00 97.94 91 TYR A O 1
ATOM 742 N N . SER A 1 92 ? 4.595 -3.306 6.732 1.00 94.25 92 SER A N 1
ATOM 743 C CA . SER A 1 92 ? 6.037 -3.453 6.516 1.00 94.25 92 SER A CA 1
ATOM 744 C C . SER A 1 92 ? 6.752 -2.114 6.509 1.00 94.25 92 SER A C 1
ATOM 746 O O . SER A 1 92 ? 6.090 -1.084 6.274 1.00 94.25 92 SER A O 1
#

pLDDT: mean 94.15, std 10.79, range [39.5, 98.75]

Foldseek 3Di:
DDPPDQAADEDDDPVVVCVVVVFFEAEAFAPDPDDLDRDQADPVRRGGNVLPPQSNYCVQSVDRVRVNSYYHNVCVVVCVVVVNDTRYYHYD

Sequence (92 aa):
MIRSSKSDVEGASLPDLLEEKGISWKAYMENYPGNGFSDSHSFDKLYVRKHNPFISMNQIRTNSSRYIYIVNANTLKKDIEDGTVPQYVFYS

Radius of gyration: 13.24 Å; chains: 1; bounding box: 42×23×29 Å

Secondary structure (DSSP, 8-state):
--------B-S--HHHHHHHTT--EEEEETT---TT--SSB-TTS--BGGG-SGGGBHHHHT-HHHHTTEEETTHHHHHHHTT---SEEEE-

Organism: NCBI:txid60492